Protein AF-S9RUG5-F1 (afdb_monomer_lite)

pLDDT: mean 79.59, std 10.92, range [47.34, 90.12]

Secondary structure (DSSP, 8-state):
-BTTB-HHHHHHHHHTTSSPPPEEETTEEE--HHHHHHHHHHHSPPP----

Radius of gyration: 12.93 Å; chains: 1; bounding box: 39×18×32 Å

Organism: NCBI:txid1123360

Structure (mmCIF, N/CA/C/O backbone):
data_AF-S9RUG5-F1
#
_entry.id   AF-S9RUG5-F1
#
loop_
_atom_site.group_PDB
_atom_site.id
_atom_site.type_symbol
_atom_site.label_atom_id
_atom_site.label_alt_id
_atom_site.label_comp_id
_ato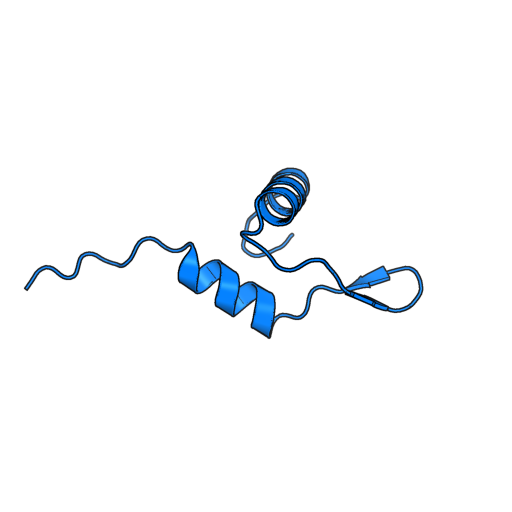m_site.label_asym_id
_atom_site.label_entity_id
_atom_site.label_seq_id
_atom_site.pdbx_PDB_ins_code
_atom_site.Cartn_x
_atom_site.Cartn_y
_atom_site.Cartn_z
_atom_site.occupancy
_atom_site.B_iso_or_equiv
_atom_site.auth_seq_id
_atom_site.auth_comp_id
_atom_site.auth_asym_id
_atom_site.auth_atom_id
_atom_site.pdbx_PDB_model_num
ATOM 1 N N . MET A 1 1 ? 2.773 9.065 -2.975 1.00 57.88 1 MET A N 1
ATOM 2 C CA . MET A 1 1 ? 2.184 8.775 -1.646 1.00 57.88 1 MET A CA 1
ATOM 3 C C . MET A 1 1 ? 0.740 8.360 -1.878 1.00 57.88 1 MET A C 1
ATOM 5 O O . MET A 1 1 ? 0.151 8.890 -2.808 1.00 57.88 1 MET A O 1
ATOM 9 N N . LEU A 1 2 ? 0.199 7.399 -1.124 1.00 67.56 2 LEU A N 1
ATOM 10 C CA . LEU A 1 2 ? -1.133 6.823 -1.371 1.00 67.56 2 LEU A CA 1
ATOM 11 C C . LEU A 1 2 ? -2.079 7.271 -0.247 1.00 67.56 2 LEU A C 1
ATOM 13 O O . LEU A 1 2 ? -1.857 6.902 0.904 1.00 67.56 2 LEU A O 1
ATOM 17 N N . GLY A 1 3 ? -3.072 8.114 -0.549 1.00 65.75 3 GLY A N 1
ATOM 18 C CA . GLY A 1 3 ? -4.076 8.563 0.431 1.00 65.75 3 GLY A CA 1
ATOM 19 C C . GLY A 1 3 ? -3.504 9.210 1.705 1.00 65.75 3 GLY A C 1
ATOM 20 O O . GLY A 1 3 ? -3.981 8.924 2.798 1.00 65.75 3 GLY A O 1
ATOM 21 N N . GLY A 1 4 ? -2.430 10.003 1.595 1.00 68.44 4 GLY A N 1
ATOM 22 C CA . GLY A 1 4 ? -1.768 10.638 2.749 1.00 68.44 4 GLY A CA 1
ATOM 23 C C . GLY A 1 4 ? -0.871 9.710 3.584 1.00 68.44 4 GLY A C 1
ATOM 24 O O . GLY A 1 4 ? -0.266 10.154 4.556 1.00 68.44 4 GLY A O 1
ATOM 25 N N . ARG A 1 5 ? -0.730 8.431 3.209 1.00 73.00 5 ARG A N 1
ATOM 26 C CA . ARG A 1 5 ? 0.162 7.481 3.888 1.00 73.00 5 ARG A CA 1
ATOM 27 C C . ARG A 1 5 ? 1.572 7.497 3.296 1.00 73.00 5 ARG A C 1
ATOM 29 O O . ARG A 1 5 ? 1.769 7.501 2.074 1.00 73.00 5 ARG A O 1
ATOM 36 N N . GLY A 1 6 ? 2.565 7.454 4.186 1.00 80.94 6 GLY A N 1
ATOM 37 C CA . GLY A 1 6 ? 3.968 7.242 3.831 1.00 80.94 6 GLY A CA 1
ATOM 38 C C . GLY A 1 6 ? 4.218 5.837 3.263 1.00 80.94 6 GLY A C 1
ATOM 39 O O . GLY A 1 6 ? 3.443 4.909 3.496 1.00 80.94 6 GLY A O 1
ATOM 40 N N . ARG A 1 7 ? 5.323 5.663 2.522 1.00 80.69 7 ARG A N 1
ATOM 41 C CA . ARG A 1 7 ? 5.689 4.384 1.871 1.00 80.69 7 ARG A CA 1
ATOM 42 C C . ARG A 1 7 ? 5.751 3.206 2.852 1.00 80.69 7 ARG A C 1
ATOM 44 O O . ARG A 1 7 ? 5.275 2.125 2.530 1.00 80.69 7 ARG A O 1
ATOM 51 N N . THR A 1 8 ? 6.301 3.412 4.046 1.00 83.88 8 THR A N 1
ATOM 52 C CA . THR A 1 8 ? 6.418 2.381 5.093 1.00 83.88 8 THR A CA 1
ATOM 53 C C . THR A 1 8 ? 5.059 1.904 5.600 1.00 83.88 8 THR A C 1
ATOM 55 O O . THR A 1 8 ? 4.850 0.702 5.744 1.00 83.88 8 THR A O 1
ATOM 58 N N . THR A 1 9 ? 4.115 2.821 5.816 1.00 86.75 9 THR A N 1
ATOM 59 C CA . THR A 1 9 ? 2.741 2.488 6.219 1.00 86.75 9 THR A CA 1
ATOM 60 C C . THR A 1 9 ? 2.031 1.669 5.146 1.00 86.75 9 THR A C 1
ATOM 62 O O . THR A 1 9 ? 1.378 0.687 5.475 1.00 86.75 9 THR A O 1
ATOM 65 N N . ILE A 1 10 ? 2.220 2.011 3.867 1.00 83.88 10 ILE A N 1
ATOM 66 C CA . ILE A 1 10 ? 1.635 1.262 2.744 1.00 83.88 10 ILE A CA 1
ATOM 67 C C . ILE A 1 10 ? 2.120 -0.192 2.753 1.00 83.88 10 ILE A C 1
ATOM 69 O O . ILE A 1 10 ? 1.303 -1.103 2.693 1.00 83.88 10 ILE A O 1
ATOM 73 N N . TYR A 1 11 ? 3.429 -0.428 2.884 1.00 86.06 11 TYR A N 1
ATOM 74 C CA . TYR A 1 11 ? 3.957 -1.795 2.924 1.00 86.06 11 TYR A CA 1
ATOM 75 C C . TYR A 1 11 ? 3.479 -2.582 4.149 1.00 86.06 11 TYR A C 1
ATOM 77 O O . TYR A 1 11 ? 3.164 -3.762 4.016 1.00 86.06 11 TYR A O 1
ATOM 85 N N . ARG A 1 12 ? 3.365 -1.939 5.319 1.00 87.69 12 ARG A N 1
ATOM 86 C CA . ARG A 1 12 ? 2.785 -2.570 6.516 1.00 87.69 12 ARG A CA 1
ATOM 87 C C . ARG A 1 12 ? 1.319 -2.944 6.313 1.00 87.69 12 ARG A C 1
ATOM 89 O O . ARG A 1 12 ? 0.927 -4.046 6.673 1.00 87.69 12 ARG A O 1
ATOM 96 N N . ASP A 1 13 ? 0.524 -2.064 5.712 1.00 86.94 13 ASP A N 1
ATOM 97 C CA . ASP A 1 13 ? -0.887 -2.336 5.429 1.00 86.94 13 ASP A CA 1
ATOM 98 C C . ASP A 1 13 ? -1.064 -3.449 4.385 1.00 86.94 13 ASP A C 1
ATOM 100 O O . ASP A 1 13 ? -1.988 -4.246 4.509 1.00 86.94 13 ASP A O 1
ATOM 104 N N . ILE A 1 14 ? -0.170 -3.555 3.397 1.00 87.81 14 ILE A N 1
ATOM 105 C CA . ILE A 1 14 ? -0.153 -4.681 2.448 1.00 87.81 14 ILE A CA 1
ATOM 106 C C . ILE A 1 14 ? 0.175 -5.989 3.178 1.00 87.81 14 ILE A C 1
ATOM 108 O O . ILE A 1 14 ? -0.545 -6.969 3.015 1.00 87.81 14 ILE A O 1
ATOM 112 N N . GLN A 1 15 ? 1.217 -6.007 4.020 1.00 87.69 15 GLN A N 1
ATOM 113 C CA . GLN A 1 15 ? 1.579 -7.193 4.812 1.00 87.69 15 GLN A CA 1
ATOM 114 C C . GLN A 1 15 ? 0.469 -7.604 5.788 1.00 87.69 15 GLN A C 1
ATOM 116 O O . GLN A 1 15 ? 0.260 -8.789 6.022 1.00 87.69 15 GLN A O 1
ATOM 121 N N . ALA A 1 16 ? -0.271 -6.633 6.324 1.00 89.06 16 ALA A N 1
ATOM 122 C CA . ALA A 1 16 ? -1.422 -6.863 7.189 1.00 89.06 16 ALA A CA 1
ATOM 123 C C . ALA A 1 16 ? -2.718 -7.209 6.422 1.00 89.06 16 ALA A C 1
ATOM 125 O O . ALA A 1 16 ? -3.768 -7.336 7.048 1.00 89.06 16 ALA A O 1
ATOM 126 N N . GLY A 1 17 ? -2.686 -7.300 5.084 1.00 86.25 17 GLY A N 1
ATOM 127 C CA . GLY A 1 17 ? -3.854 -7.606 4.246 1.00 86.25 17 GLY A CA 1
ATOM 128 C C . GLY A 1 17 ? -4.908 -6.492 4.170 1.00 86.25 17 GLY A C 1
ATOM 129 O O . GLY A 1 17 ? -6.025 -6.718 3.711 1.00 86.25 17 GLY A O 1
ATOM 130 N N . ARG A 1 18 ? -4.575 -5.279 4.625 1.00 86.12 18 ARG A N 1
ATOM 131 C CA . ARG A 1 18 ? -5.465 -4.107 4.642 1.00 86.12 18 ARG A CA 1
ATOM 132 C C . ARG A 1 18 ? -5.507 -3.368 3.314 1.00 86.12 18 ARG A C 1
ATOM 134 O O . ARG A 1 18 ? -6.498 -2.703 3.032 1.00 86.12 18 ARG A O 1
ATOM 141 N N . LEU A 1 19 ? -4.432 -3.442 2.532 1.00 87.69 19 LEU A N 1
ATOM 142 C CA . LEU A 1 19 ? -4.341 -2.871 1.191 1.00 87.69 19 LEU A CA 1
ATOM 143 C C . LEU A 1 19 ? -4.014 -3.963 0.166 1.00 87.69 19 LEU A C 1
ATOM 145 O O . LEU A 1 19 ? -3.337 -4.935 0.508 1.00 87.69 19 LEU A O 1
ATOM 149 N N . PRO A 1 20 ? -4.459 -3.802 -1.092 1.00 87.31 20 PRO A N 1
ATOM 150 C CA . PRO A 1 20 ? -4.115 -4.729 -2.161 1.00 87.31 20 PRO A CA 1
ATOM 151 C C . PRO A 1 20 ? -2.611 -4.685 -2.457 1.00 87.31 20 PRO A C 1
ATOM 153 O O . PRO A 1 20 ? -1.972 -3.630 -2.381 1.00 87.31 20 PRO A O 1
ATOM 156 N N . THR A 1 21 ? -2.051 -5.825 -2.855 1.00 87.69 21 THR A N 1
ATOM 157 C CA . THR A 1 21 ? -0.692 -5.882 -3.398 1.00 87.69 21 THR A CA 1
ATOM 158 C C . THR A 1 21 ? -0.614 -5.086 -4.704 1.00 87.69 21 THR A C 1
ATOM 160 O O . THR A 1 21 ? -1.525 -5.196 -5.532 1.00 87.69 21 THR A O 1
ATOM 163 N N . PRO A 1 22 ? 0.457 -4.306 -4.934 1.00 88.25 22 PRO A N 1
ATOM 164 C CA . PRO A 1 22 ? 0.640 -3.627 -6.206 1.00 88.25 22 PRO A CA 1
ATOM 165 C C . PRO A 1 22 ? 0.754 -4.645 -7.337 1.00 88.25 22 PRO A C 1
ATOM 167 O O . PRO A 1 22 ? 1.411 -5.678 -7.204 1.00 88.25 22 PRO A O 1
ATOM 170 N N . THR A 1 23 ? 0.146 -4.323 -8.471 1.00 89.38 23 THR A N 1
ATOM 171 C CA . THR A 1 23 ? 0.346 -5.076 -9.706 1.00 89.38 23 THR A CA 1
ATOM 172 C C . THR A 1 23 ? 1.610 -4.568 -10.375 1.00 89.38 23 THR A C 1
ATOM 174 O O . THR A 1 23 ? 1.795 -3.363 -10.549 1.00 89.38 23 THR A O 1
ATOM 177 N N . LYS A 1 24 ? 2.505 -5.477 -10.748 1.00 89.75 24 LYS A N 1
ATOM 178 C CA . LYS A 1 24 ? 3.737 -5.108 -11.435 1.00 89.75 24 LYS A CA 1
ATOM 179 C C . LYS A 1 24 ? 3.438 -4.934 -12.923 1.00 89.75 24 LYS A C 1
ATOM 181 O O . LYS A 1 24 ? 3.145 -5.909 -13.608 1.00 89.75 24 LYS A O 1
ATOM 186 N N . ILE A 1 25 ? 3.483 -3.695 -13.407 1.00 89.0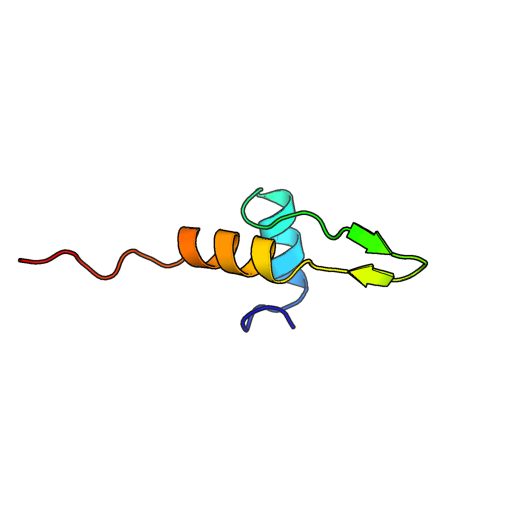6 25 ILE A N 1
ATOM 187 C CA . ILE A 1 25 ? 3.296 -3.365 -14.823 1.00 89.06 25 ILE A CA 1
ATOM 188 C C . ILE A 1 25 ? 4.650 -2.874 -15.334 1.00 89.06 25 ILE A C 1
ATOM 190 O O . ILE A 1 25 ? 5.091 -1.763 -15.036 1.00 89.06 25 ILE A O 1
ATOM 194 N N . GLY A 1 26 ? 5.363 -3.762 -16.029 1.00 86.19 26 GLY A N 1
ATOM 195 C CA . GLY A 1 26 ? 6.768 -3.549 -16.376 1.00 86.19 26 GLY A CA 1
ATOM 196 C C . GLY A 1 26 ? 7.674 -3.482 -15.137 1.00 86.19 26 GLY A C 1
ATOM 197 O O . GLY A 1 26 ? 7.572 -4.301 -14.225 1.00 86.19 26 GLY A O 1
ATOM 198 N N . GLY A 1 27 ? 8.584 -2.506 -15.094 1.00 90.12 27 GLY A N 1
ATOM 199 C CA . GLY A 1 27 ? 9.479 -2.263 -13.952 1.00 90.12 27 GLY A CA 1
ATOM 200 C C . GLY A 1 27 ? 8.852 -1.466 -12.800 1.00 90.12 27 GLY A C 1
ATOM 201 O O . GLY A 1 27 ? 9.550 -1.150 -11.839 1.00 90.12 27 GLY A O 1
ATOM 202 N N . ILE A 1 28 ? 7.564 -1.116 -12.889 1.00 86.25 28 ILE A N 1
ATOM 203 C CA . ILE A 1 28 ? 6.889 -0.195 -11.969 1.00 86.25 28 ILE A CA 1
ATOM 204 C C . ILE A 1 28 ? 5.785 -0.931 -11.201 1.00 86.25 28 ILE A C 1
ATOM 206 O O . ILE A 1 28 ? 5.034 -1.737 -11.751 1.00 86.25 28 ILE A O 1
ATOM 210 N N . ASN A 1 29 ? 5.674 -0.625 -9.908 1.00 86.81 29 ASN A N 1
ATOM 211 C CA . ASN A 1 29 ? 4.574 -1.082 -9.065 1.00 86.81 29 ASN A CA 1
ATOM 212 C C . ASN A 1 29 ? 3.367 -0.164 -9.266 1.00 86.81 29 ASN A C 1
ATOM 214 O O . ASN A 1 29 ? 3.378 0.984 -8.818 1.00 86.81 29 ASN A O 1
ATOM 218 N N . TYR A 1 30 ? 2.334 -0.677 -9.924 1.00 86.19 30 TYR A N 1
ATOM 219 C CA . TYR A 1 30 ? 1.079 0.022 -10.137 1.00 86.19 30 TYR A CA 1
ATOM 220 C C . TYR A 1 30 ? 0.065 -0.350 -9.054 1.00 86.19 30 TYR A C 1
ATOM 222 O O . TYR A 1 30 ? -0.155 -1.525 -8.751 1.00 86.19 30 TYR A O 1
ATOM 230 N N . PHE A 1 31 ? -0.564 0.664 -8.469 1.00 85.56 31 PHE A N 1
ATOM 231 C CA . PHE A 1 31 ? -1.640 0.491 -7.503 1.00 85.56 31 PHE A CA 1
ATOM 232 C C . PHE A 1 31 ? -2.963 0.816 -8.192 1.00 85.56 31 PHE A C 1
ATOM 234 O O . PHE A 1 31 ? -3.187 1.981 -8.507 1.00 85.56 31 PHE A O 1
ATOM 241 N N . PRO A 1 32 ? -3.835 -0.174 -8.435 1.00 83.94 32 PRO A N 1
ATOM 242 C CA . PRO A 1 32 ? -5.134 0.097 -9.031 1.00 83.94 32 PRO A CA 1
ATOM 243 C C . PRO A 1 32 ? -5.986 0.939 -8.078 1.00 83.94 32 PRO A C 1
ATOM 245 O O . PRO A 1 32 ? -6.368 0.474 -6.999 1.00 83.94 32 PRO A O 1
ATOM 248 N N . ASP A 1 33 ? -6.305 2.165 -8.498 1.00 83.75 33 ASP A N 1
ATOM 249 C CA . ASP A 1 33 ? -7.029 3.153 -7.695 1.00 83.75 33 ASP A CA 1
ATOM 250 C C . ASP A 1 33 ? -8.305 2.576 -7.078 1.00 83.75 33 ASP A C 1
ATOM 252 O O . ASP A 1 33 ? -8.509 2.681 -5.872 1.00 83.75 33 ASP A O 1
ATOM 256 N N . HIS A 1 34 ? -9.132 1.881 -7.863 1.00 83.94 34 HIS A N 1
ATOM 257 C CA . HIS A 1 34 ? -10.403 1.325 -7.387 1.00 83.94 34 HIS A CA 1
ATOM 258 C C . HIS A 1 34 ? -10.244 0.349 -6.203 1.00 83.94 34 HIS A C 1
ATOM 260 O O . HIS A 1 34 ? -11.043 0.394 -5.265 1.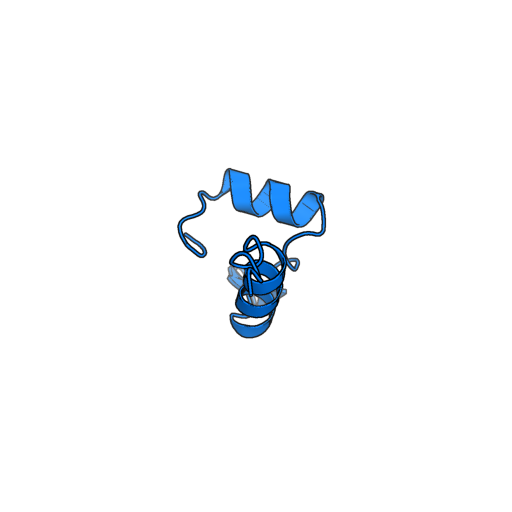00 83.94 34 HIS A O 1
ATOM 266 N N . LEU A 1 35 ? -9.202 -0.495 -6.192 1.00 84.19 35 LEU A N 1
ATOM 267 C CA . LEU A 1 35 ? -8.946 -1.420 -5.078 1.00 84.19 35 LEU A CA 1
ATOM 268 C C . LEU A 1 35 ? -8.429 -0.676 -3.848 1.00 84.19 35 LEU A C 1
ATOM 270 O O . LEU A 1 35 ? -8.809 -0.996 -2.722 1.00 84.19 35 LEU A O 1
ATOM 274 N N . VAL A 1 36 ? -7.580 0.330 -4.060 1.00 84.06 36 VAL A N 1
ATOM 275 C CA . VAL A 1 36 ? -7.065 1.182 -2.986 1.00 84.06 36 VAL A CA 1
ATOM 276 C C . VAL A 1 36 ? -8.203 1.964 -2.339 1.00 84.06 36 VAL A C 1
ATOM 278 O O . VAL A 1 36 ? -8.334 1.937 -1.120 1.00 84.06 36 VAL A O 1
ATOM 281 N N . PHE A 1 37 ? -9.064 2.607 -3.128 1.00 83.94 37 PHE A N 1
ATOM 282 C CA . PHE A 1 37 ? -10.225 3.335 -2.622 1.00 83.94 37 PHE A CA 1
ATOM 283 C C . PHE A 1 37 ? -11.181 2.419 -1.854 1.00 83.94 37 PHE A C 1
ATOM 285 O O . PHE A 1 37 ? -11.612 2.774 -0.756 1.00 83.94 37 PHE A O 1
ATOM 292 N N . ALA A 1 38 ? -11.469 1.221 -2.369 1.00 85.50 38 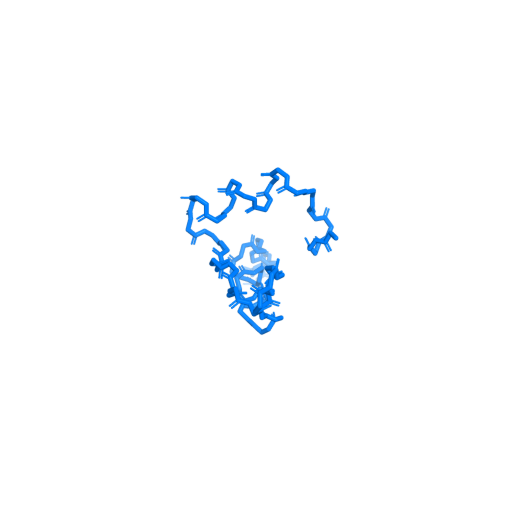ALA A N 1
ATOM 293 C CA . ALA A 1 38 ? -12.309 0.249 -1.671 1.00 85.50 38 ALA A CA 1
ATOM 294 C C . ALA A 1 38 ? -11.695 -0.200 -0.333 1.00 85.50 38 ALA A C 1
ATOM 296 O O . ALA A 1 38 ? -12.397 -0.282 0.677 1.00 85.50 38 ALA A O 1
ATOM 297 N N . ALA A 1 39 ? -10.386 -0.455 -0.304 1.00 84.50 39 ALA A N 1
ATOM 298 C CA . ALA A 1 39 ? -9.656 -0.800 0.911 1.00 84.50 39 ALA A CA 1
ATOM 299 C C . ALA A 1 39 ? -9.652 0.353 1.928 1.00 84.50 39 ALA A C 1
ATOM 301 O O . ALA A 1 39 ? -9.952 0.150 3.102 1.00 84.50 39 ALA A O 1
ATOM 302 N N . LEU A 1 40 ? -9.392 1.582 1.481 1.00 81.69 40 LEU A N 1
ATOM 303 C CA . LEU A 1 40 ? -9.413 2.767 2.337 1.00 81.69 40 LEU A CA 1
ATOM 304 C C . LEU A 1 40 ? -10.807 3.029 2.916 1.00 81.69 40 LEU A C 1
ATOM 306 O O . LEU A 1 40 ? -10.912 3.334 4.100 1.00 81.69 40 LEU A O 1
ATOM 310 N N . LYS A 1 41 ? -11.874 2.831 2.133 1.00 82.94 41 LYS A N 1
ATOM 311 C CA . LYS A 1 41 ? -13.259 2.952 2.612 1.00 82.94 41 LYS A CA 1
ATOM 312 C C . LYS A 1 41 ? -13.588 1.947 3.720 1.00 82.94 41 LYS A C 1
ATOM 314 O O . LYS A 1 41 ? -14.341 2.281 4.624 1.00 82.94 41 LYS A O 1
ATOM 319 N N . LYS A 1 42 ? -13.012 0.740 3.678 1.00 79.88 42 LYS A N 1
ATOM 320 C CA . LYS A 1 42 ? -13.150 -0.262 4.753 1.00 79.88 42 LYS A CA 1
ATOM 321 C C . LYS A 1 42 ? -12.366 0.103 6.016 1.00 79.88 42 LYS A C 1
ATOM 323 O O . LYS A 1 42 ? -12.750 -0.312 7.102 1.00 79.88 42 LYS A O 1
ATOM 328 N N . LEU A 1 43 ? -11.255 0.827 5.867 1.00 75.44 43 LEU A N 1
ATOM 329 C CA . LEU A 1 43 ? -10.388 1.245 6.974 1.00 75.44 43 LEU A CA 1
ATOM 330 C C . LEU A 1 43 ? -10.834 2.554 7.627 1.00 75.44 43 LEU A C 1
ATOM 332 O O . LEU A 1 43 ? -10.413 2.837 8.747 1.00 75.44 43 LEU A O 1
ATOM 336 N N . ALA A 1 44 ? -11.627 3.366 6.928 1.00 71.56 44 ALA A N 1
ATOM 337 C CA . ALA A 1 44 ? -12.230 4.544 7.520 1.00 71.56 44 ALA A CA 1
ATOM 338 C C . ALA A 1 44 ? -13.128 4.094 8.685 1.00 71.56 44 ALA A C 1
ATOM 340 O O . ALA A 1 44 ? -13.972 3.213 8.483 1.00 71.56 44 ALA A O 1
ATOM 341 N N . PRO A 1 45 ? -12.959 4.652 9.898 1.00 63.06 45 PRO A N 1
ATOM 342 C CA . PRO A 1 45 ? -13.926 4.419 10.957 1.00 63.06 45 PRO A CA 1
ATOM 343 C C . PRO A 1 45 ? -15.290 4.838 10.412 1.00 63.06 45 PRO A C 1
ATOM 345 O O . PRO A 1 45 ? -15.410 5.914 9.818 1.00 63.06 45 PRO A O 1
ATOM 348 N N . LYS A 1 46 ? -16.299 3.966 10.549 1.00 57.81 46 LYS A N 1
ATOM 349 C CA . LYS A 1 46 ? -17.677 4.345 10.229 1.00 57.81 46 LYS A CA 1
ATOM 350 C C . LYS A 1 46 ? -17.942 5.675 10.942 1.00 57.81 46 LYS A C 1
ATOM 352 O O . LYS A 1 46 ? -17.673 5.744 12.144 1.00 57.81 46 LYS A O 1
ATOM 357 N N . PRO A 1 47 ? -18.400 6.729 10.242 1.00 57.31 47 PRO A N 1
ATOM 358 C CA . PRO A 1 47 ? -18.922 7.884 10.953 1.00 57.31 47 PRO A CA 1
ATOM 359 C C . PRO A 1 47 ? -20.023 7.338 11.861 1.00 57.31 47 PRO A C 1
ATOM 361 O O . PRO A 1 47 ? -20.834 6.543 11.389 1.00 57.31 47 PRO A O 1
ATOM 364 N N . ASN A 1 48 ? -19.959 7.655 13.157 1.00 62.31 48 ASN A N 1
ATOM 365 C CA . ASN A 1 48 ? -20.935 7.219 14.153 1.00 62.31 48 ASN A CA 1
ATOM 366 C C . ASN A 1 48 ? -22.347 7.242 13.545 1.00 62.31 48 ASN A C 1
ATOM 368 O O . ASN A 1 48 ? -22.876 8.323 13.289 1.00 62.31 48 ASN A O 1
ATOM 372 N N . GLU A 1 49 ? -22.956 6.072 13.330 1.00 57.84 49 GLU A N 1
ATOM 373 C CA . GLU A 1 49 ? -24.409 5.965 13.186 1.00 57.84 49 GLU A CA 1
ATOM 374 C C . GLU A 1 49 ? -24.993 6.182 14.583 1.00 57.84 49 GLU A C 1
A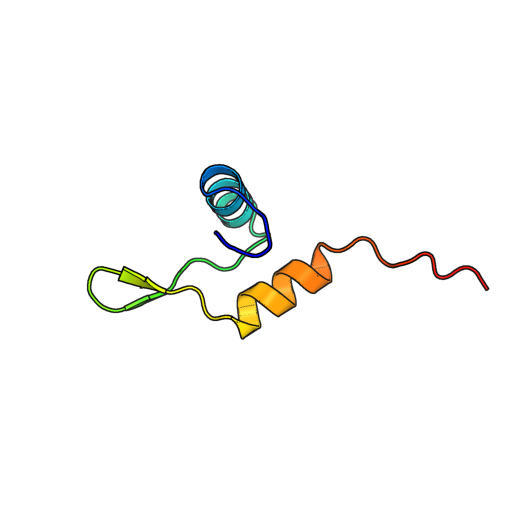TOM 376 O O . GLU A 1 49 ? -25.304 5.246 15.312 1.00 57.84 49 GLU A O 1
ATOM 381 N N . GLY A 1 50 ? -25.011 7.449 14.994 1.00 61.28 50 GLY A N 1
ATOM 382 C CA . GLY A 1 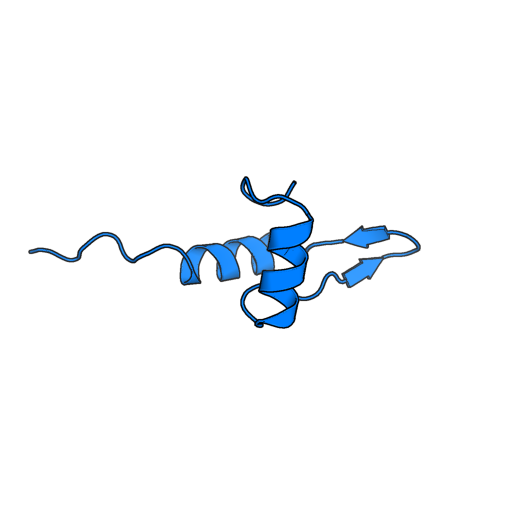50 ? -25.861 7.947 16.057 1.00 61.28 50 GLY A CA 1
ATOM 383 C C . GLY A 1 50 ? -27.104 8.556 15.422 1.00 61.28 50 GLY A C 1
ATOM 384 O O . GLY A 1 50 ? -27.057 9.671 14.900 1.00 61.28 50 GLY A O 1
ATOM 385 N N . SER A 1 51 ? -28.205 7.817 15.453 1.00 47.34 51 SER A N 1
ATOM 386 C CA . SER A 1 51 ? -29.573 8.341 15.476 1.00 47.34 51 SER A CA 1
ATOM 387 C C . SER A 1 51 ? -30.405 7.435 16.359 1.00 47.34 51 SER A C 1
ATOM 389 O O . SER A 1 51 ? -30.253 6.202 16.217 1.00 47.34 51 SER A O 1
#

Sequence (51 aa):
MLGGRGRTTIYRDIQAGRLPTPTKIGGINYFPDHLVFAALKKLAPKPNEGS

Foldseek 3Di:
DQPPDDPVVVVVCCVVVLAPFFDDDDPDGHGDPVRSVVSVVVVPDPPDPDD